Protein AF-C0CYQ4-F1 (afdb_monomer_lite)

pLDDT: mean 72.79, std 16.23, range [28.98, 90.06]

Foldseek 3Di:
DVVVVCCCVPPVVVVVVVVCPDLLNVQLVVLVVVLVVLVVVLVVLVVQQVCCVPVVPPPRDHSVVVNLVSQLQSQLSSLLRSQLSSCVVVVVNVCSNVSSVVSNVVLCVVLVVVCVVVVDPDCDSLSNHVVVPPPPPPDPPDDDDD

Sequence (146 aa):
MKKLISWLENDFAPKMNVVNRNVWVVTLKDSIMQVLPFILLGSIFCCLTIPGDVFGWAWWPNFWTPFGWTMGMLSLFVAFLIPFNLMEKKRLRKQRIIAGLTGIVTFLMIITPQVVADGAIGFSHDSLGAGGCSSPLSPVFFPGIS

Structure (mmCIF, N/CA/C/O backbone):
data_AF-C0CYQ4-F1
#
_entry.id   AF-C0CYQ4-F1
#
loop_
_atom_site.group_PDB
_atom_site.id
_atom_site.type_symbol
_atom_site.label_atom_id
_atom_site.label_alt_id
_atom_site.label_comp_id
_atom_site.label_asym_id
_atom_site.label_entity_id
_atom_site.label_seq_id
_atom_site.pdbx_PDB_ins_code
_atom_site.Cartn_x
_atom_site.Cartn_y
_atom_site.Cartn_z
_atom_site.occupancy
_atom_site.B_iso_or_equiv
_atom_site.auth_seq_id
_atom_site.auth_comp_id
_atom_site.auth_asym_id
_atom_site.auth_atom_id
_atom_site.pdbx_PDB_model_num
ATOM 1 N N . MET A 1 1 ? -0.593 38.465 11.753 1.00 63.38 1 MET A N 1
ATOM 2 C CA . MET A 1 1 ? -0.137 37.182 12.340 1.00 63.38 1 MET A CA 1
ATOM 3 C C . MET A 1 1 ? -1.041 36.668 13.462 1.00 63.38 1 MET A C 1
ATOM 5 O O . MET A 1 1 ? -1.559 35.574 13.305 1.00 63.38 1 MET A O 1
ATOM 9 N N . LYS A 1 2 ? -1.336 37.437 14.526 1.00 72.75 2 LYS A N 1
ATOM 10 C CA . LYS A 1 2 ? -2.213 36.973 15.631 1.00 72.75 2 LYS A CA 1
ATOM 11 C C . LYS A 1 2 ? -3.613 36.504 15.195 1.00 72.75 2 LYS A C 1
ATOM 13 O O . LYS A 1 2 ? -4.083 35.500 15.697 1.00 72.75 2 LYS A O 1
ATOM 18 N N . LYS A 1 3 ? -4.225 37.168 14.205 1.00 76.81 3 LYS A N 1
ATOM 19 C CA . LYS A 1 3 ? -5.538 36.799 13.632 1.00 76.81 3 LYS A CA 1
ATOM 20 C C . LYS A 1 3 ? -5.538 35.462 12.871 1.00 76.81 3 LYS A C 1
ATOM 22 O O . LYS A 1 3 ? -6.526 34.745 12.897 1.00 76.81 3 LYS A O 1
ATOM 27 N N . LEU A 1 4 ? -4.429 35.136 12.196 1.00 80.56 4 LEU A N 1
ATOM 28 C CA . LEU A 1 4 ? -4.255 33.853 11.502 1.00 80.56 4 LEU A CA 1
ATOM 29 C C . LEU A 1 4 ? -4.029 32.722 12.504 1.00 80.56 4 LEU A C 1
ATOM 31 O O . LEU A 1 4 ? -4.623 31.666 12.358 1.00 80.56 4 LEU A O 1
ATOM 35 N N . ILE A 1 5 ? -3.224 32.967 13.542 1.00 81.25 5 ILE A N 1
ATOM 36 C CA . ILE A 1 5 ? -2.977 32.001 14.620 1.00 81.25 5 ILE A CA 1
ATOM 37 C C . ILE A 1 5 ? -4.266 31.740 15.408 1.00 81.25 5 ILE A C 1
ATOM 39 O O . ILE A 1 5 ? -4.624 30.588 15.610 1.00 81.25 5 ILE A O 1
ATOM 43 N N . SER A 1 6 ? -5.027 32.785 15.757 1.00 78.38 6 SER A N 1
ATOM 44 C CA . SER A 1 6 ? -6.306 32.619 16.454 1.00 78.38 6 SER A CA 1
ATOM 45 C C . SER A 1 6 ? -7.351 31.895 15.603 1.00 78.38 6 SER A C 1
ATOM 47 O O . SER A 1 6 ? -8.167 31.164 16.146 1.00 78.38 6 SER A O 1
ATOM 49 N N . TRP A 1 7 ? -7.343 32.078 14.281 1.00 85.25 7 TRP A N 1
ATOM 50 C CA . TRP A 1 7 ? -8.216 31.332 13.370 1.00 85.25 7 TRP A CA 1
ATOM 51 C C . TRP A 1 7 ? -7.763 29.871 13.213 1.00 85.25 7 TRP A C 1
ATOM 53 O O . TRP A 1 7 ? -8.581 28.952 13.232 1.00 85.25 7 TRP A O 1
ATOM 63 N N . LEU A 1 8 ? -6.449 29.638 13.134 1.00 81.56 8 LEU A N 1
ATOM 64 C CA . LEU A 1 8 ? -5.873 28.297 13.077 1.00 81.56 8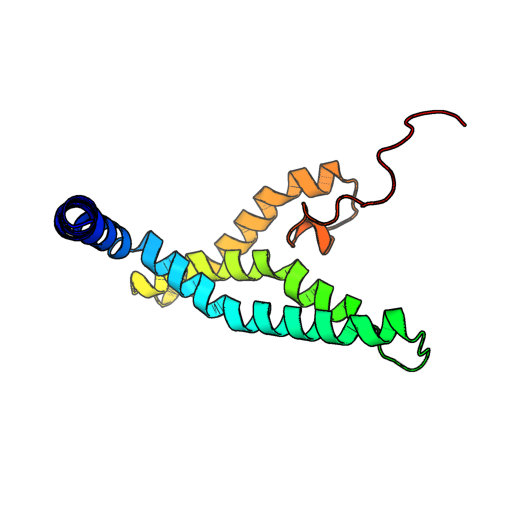 LEU A CA 1
ATOM 65 C C . LEU A 1 8 ? -6.222 27.489 14.336 1.00 81.56 8 LEU A C 1
ATOM 67 O O . LEU A 1 8 ? -6.567 26.318 14.245 1.00 81.56 8 LEU A O 1
ATOM 71 N N . GLU A 1 9 ? -6.153 28.119 15.503 1.00 78.31 9 GLU A N 1
ATOM 72 C CA . GLU A 1 9 ? -6.369 27.465 16.791 1.00 78.31 9 GLU A CA 1
ATOM 73 C C . GLU A 1 9 ? -7.858 27.286 17.125 1.00 78.31 9 GLU A C 1
ATOM 75 O O . GLU A 1 9 ? -8.250 26.218 17.588 1.00 78.31 9 GLU A O 1
ATOM 80 N N . ASN A 1 10 ? -8.706 28.282 16.835 1.00 78.06 10 ASN A N 1
ATOM 81 C CA . ASN A 1 10 ? -10.122 28.239 17.227 1.00 78.06 10 ASN A CA 1
ATOM 82 C C . ASN A 1 10 ? -11.053 27.630 16.171 1.00 78.06 10 ASN A C 1
ATOM 84 O O . ASN A 1 10 ? -12.081 27.066 16.535 1.00 78.06 10 ASN A O 1
ATOM 88 N N . ASP A 1 11 ? -10.720 27.718 14.881 1.00 74.88 11 ASP A N 1
ATOM 89 C CA . ASP A 1 11 ? -11.587 27.228 13.801 1.00 74.88 11 ASP A CA 1
ATOM 90 C C . ASP A 1 11 ? -10.986 26.031 13.064 1.00 74.88 11 ASP A C 1
ATOM 92 O O . ASP A 1 11 ? -11.685 25.055 12.785 1.00 74.88 11 ASP A O 1
ATOM 96 N N . PHE A 1 12 ? -9.695 26.082 12.733 1.00 75.44 12 PHE A N 1
ATOM 97 C CA . PHE A 1 12 ? -9.072 25.075 11.873 1.00 75.44 12 PHE A CA 1
ATOM 98 C C . PHE A 1 12 ? -8.660 23.810 12.638 1.00 75.44 12 PHE A C 1
ATOM 100 O O . PHE A 1 12 ? -9.026 22.705 12.239 1.00 75.44 12 PHE A O 1
ATOM 107 N N . ALA A 1 13 ? -7.964 23.954 13.766 1.00 74.44 13 ALA A N 1
ATOM 108 C CA . ALA A 1 13 ? -7.519 22.848 14.610 1.00 74.44 13 ALA A CA 1
ATOM 109 C C . ALA A 1 13 ? -8.670 21.953 15.117 1.00 74.44 13 ALA A C 1
ATOM 111 O O . ALA A 1 13 ? -8.571 20.732 14.954 1.00 74.44 13 ALA A O 1
ATOM 112 N N . PRO A 1 14 ? -9.788 22.480 15.661 1.00 76.94 14 PRO A N 1
ATOM 113 C CA . PRO A 1 14 ? -10.884 21.627 16.117 1.00 76.94 14 PRO A CA 1
ATOM 114 C C . PRO A 1 14 ? -11.604 20.936 14.955 1.00 76.94 14 PRO A C 1
ATOM 116 O O . PRO A 1 14 ? -11.910 19.746 15.057 1.00 76.94 14 PRO A O 1
ATOM 119 N N . LYS A 1 15 ? -11.812 21.622 13.821 1.00 75.19 15 LYS A N 1
ATOM 120 C CA . LYS A 1 15 ? -12.411 21.011 12.620 1.00 75.19 15 LYS A CA 1
ATOM 121 C C . LYS A 1 15 ? -11.524 19.902 12.055 1.00 75.19 15 LYS A C 1
ATOM 123 O O . LYS A 1 15 ? -12.025 18.830 11.718 1.00 75.19 15 LYS A O 1
ATOM 128 N N . MET A 1 16 ? -10.209 20.107 12.033 1.00 68.94 16 MET A N 1
ATOM 129 C CA . MET A 1 16 ? -9.254 19.088 11.603 1.00 68.94 16 MET A CA 1
ATOM 130 C C . MET A 1 16 ? -9.220 17.893 12.558 1.00 68.94 16 MET A C 1
ATOM 132 O O . MET A 1 16 ? -9.109 16.754 12.112 1.00 68.94 16 MET A O 1
ATOM 136 N N . ASN A 1 17 ? -9.376 18.122 13.863 1.00 74.56 17 ASN A N 1
ATOM 137 C CA . ASN A 1 17 ? -9.421 17.043 14.845 1.00 74.56 17 ASN A CA 1
ATOM 138 C C . ASN A 1 17 ? -10.673 16.159 14.673 1.00 74.56 17 ASN A C 1
ATOM 140 O O . ASN A 1 17 ? -10.595 14.937 14.798 1.00 74.56 17 ASN A O 1
ATOM 144 N N . VAL A 1 18 ? -11.818 16.747 14.306 1.00 74.44 18 VAL A N 1
ATOM 145 C CA . VAL A 1 18 ? -13.038 15.989 13.969 1.00 74.44 18 VAL A CA 1
ATOM 146 C C . VAL A 1 18 ? -12.835 15.134 12.714 1.00 74.44 18 VAL A C 1
ATOM 148 O O . VAL A 1 18 ? -13.195 13.955 12.717 1.00 74.44 18 VAL A O 1
ATOM 151 N N . VAL A 1 19 ? -12.207 15.684 11.671 1.00 73.75 19 VAL A N 1
ATOM 152 C CA . VAL A 1 19 ? -11.878 14.941 10.439 1.00 73.75 19 VAL A CA 1
ATOM 153 C C . VAL A 1 19 ? -10.892 13.809 10.729 1.00 73.75 19 VAL A C 1
ATOM 155 O O . VAL A 1 19 ? -11.101 12.678 10.296 1.00 73.75 19 VAL A O 1
ATOM 158 N N . ASN A 1 20 ? -9.862 14.083 11.529 1.00 72.38 20 ASN A N 1
ATOM 159 C CA . ASN A 1 20 ? -8.846 13.108 11.913 1.00 72.38 20 ASN A CA 1
ATOM 160 C C . ASN A 1 20 ? -9.397 11.994 12.821 1.00 72.38 20 ASN A C 1
ATOM 162 O O . ASN A 1 20 ? -8.819 10.916 12.888 1.00 72.38 20 ASN A O 1
ATOM 166 N N . ARG A 1 21 ? -10.527 12.214 13.503 1.00 76.06 21 ARG A N 1
ATOM 167 C CA . ARG A 1 21 ? -11.212 11.179 14.292 1.00 76.06 21 ARG A CA 1
ATOM 168 C C . ARG A 1 21 ? -12.078 10.249 13.428 1.00 76.06 21 ARG A C 1
ATOM 170 O O . ARG A 1 21 ? -12.476 9.181 13.900 1.00 76.06 21 ARG A O 1
ATOM 177 N N . ASN A 1 22 ? -12.380 10.615 12.180 1.00 85.12 22 ASN A N 1
ATOM 178 C CA . ASN A 1 22 ? -13.172 9.769 11.293 1.00 85.12 22 ASN A CA 1
ATOM 179 C C . ASN A 1 22 ? -12.411 8.476 10.962 1.00 85.12 22 ASN A C 1
ATOM 181 O O . ASN A 1 22 ? -11.279 8.517 10.482 1.00 85.12 22 ASN A O 1
ATOM 185 N N . VAL A 1 23 ? -13.062 7.326 11.164 1.00 82.12 23 VAL A N 1
ATOM 186 C CA . VAL A 1 23 ? -12.462 6.001 10.942 1.00 82.12 23 VAL A CA 1
ATOM 187 C C . VAL A 1 23 ? -11.883 5.884 9.533 1.00 82.12 23 VAL A C 1
ATOM 189 O O . VAL A 1 23 ? -10.782 5.374 9.401 1.00 82.12 23 VAL A O 1
ATOM 192 N N . TRP A 1 24 ? -12.556 6.426 8.514 1.00 82.19 24 TRP A N 1
ATOM 193 C CA . TRP A 1 24 ? -12.090 6.391 7.121 1.00 82.19 24 TRP A CA 1
ATOM 194 C C . TRP A 1 24 ? -10.771 7.144 6.890 1.00 82.19 24 TRP A C 1
ATOM 196 O O . TRP A 1 24 ? -9.896 6.672 6.165 1.00 82.19 24 TRP A O 1
ATOM 206 N N . VAL A 1 25 ? -10.605 8.302 7.534 1.00 84.12 25 VAL A N 1
ATOM 207 C CA . VAL A 1 25 ? -9.389 9.124 7.417 1.00 84.12 25 VAL A CA 1
ATOM 208 C C . VAL A 1 25 ? -8.237 8.459 8.165 1.00 84.12 25 VAL A C 1
ATOM 210 O O . VAL A 1 25 ? -7.132 8.352 7.635 1.00 84.12 25 VAL A O 1
ATOM 213 N N . VAL A 1 26 ? -8.509 7.924 9.359 1.00 86.31 26 VAL A N 1
ATOM 214 C CA . VAL A 1 26 ? -7.521 7.163 10.138 1.00 86.31 26 VAL A CA 1
ATOM 215 C C . VAL A 1 26 ? -7.061 5.924 9.371 1.00 86.31 26 VAL A C 1
ATOM 217 O O . VAL A 1 26 ? -5.865 5.654 9.310 1.00 86.31 26 VAL A O 1
ATOM 220 N N . THR A 1 27 ? -7.983 5.183 8.750 1.00 86.62 27 THR A N 1
ATOM 221 C CA . THR A 1 27 ? -7.645 3.971 7.988 1.00 86.62 27 THR A CA 1
ATOM 222 C C . THR A 1 27 ? -6.819 4.281 6.752 1.00 86.62 27 THR A C 1
ATOM 224 O O . THR A 1 27 ? -5.905 3.526 6.431 1.00 86.62 27 THR A O 1
ATOM 227 N N . LEU A 1 28 ? -7.100 5.399 6.080 1.00 87.62 28 LEU A N 1
ATOM 228 C CA . LEU A 1 28 ? -6.330 5.840 4.923 1.00 87.62 28 LEU A CA 1
ATOM 229 C C . LEU A 1 28 ? -4.907 6.239 5.332 1.00 87.62 28 LEU A C 1
ATOM 231 O O . LEU A 1 28 ? -3.946 5.766 4.732 1.00 87.62 28 LEU A O 1
ATOM 235 N N . LYS A 1 29 ? -4.761 7.019 6.411 1.00 86.00 29 LYS A N 1
ATOM 236 C CA . LYS A 1 29 ? -3.451 7.386 6.967 1.00 86.00 29 LYS A CA 1
ATOM 237 C C . LYS A 1 29 ? -2.627 6.155 7.354 1.00 86.00 29 LYS A C 1
ATOM 239 O O . LYS A 1 29 ? -1.459 6.067 6.984 1.00 86.00 29 LYS A O 1
ATOM 244 N N . ASP A 1 30 ? -3.224 5.211 8.076 1.00 86.94 30 ASP A N 1
ATOM 245 C CA . ASP A 1 30 ? -2.527 3.996 8.514 1.00 86.94 30 ASP A CA 1
ATOM 246 C C . ASP A 1 30 ? -2.113 3.124 7.317 1.00 86.94 30 ASP A C 1
ATOM 248 O O . ASP A 1 30 ? -1.007 2.586 7.303 1.00 86.94 30 ASP A O 1
ATOM 252 N N . SER A 1 31 ? -2.951 3.056 6.278 1.00 87.44 31 SER A N 1
ATOM 253 C CA . SER A 1 31 ? -2.626 2.347 5.033 1.00 87.44 31 SER A CA 1
ATOM 254 C C . SER A 1 31 ? -1.455 2.994 4.294 1.00 87.44 31 SER A C 1
ATOM 256 O O . SER A 1 31 ? -0.553 2.289 3.852 1.00 87.44 31 SER A O 1
ATOM 258 N N . ILE A 1 32 ? -1.414 4.329 4.215 1.00 88.00 32 ILE A N 1
ATOM 259 C CA . ILE A 1 32 ? -0.283 5.057 3.619 1.00 88.00 32 ILE A CA 1
ATOM 260 C C . ILE A 1 32 ? 0.998 4.804 4.418 1.00 88.00 32 ILE A C 1
ATOM 262 O O . ILE A 1 32 ? 2.037 4.516 3.828 1.00 88.00 32 ILE A O 1
ATOM 266 N N . MET A 1 33 ? 0.934 4.856 5.753 1.00 88.94 33 MET A N 1
ATOM 267 C CA . MET A 1 33 ? 2.117 4.625 6.587 1.00 88.94 33 MET A CA 1
ATOM 268 C C . MET A 1 33 ? 2.688 3.210 6.441 1.00 88.94 33 MET A C 1
ATOM 270 O O . MET A 1 33 ? 3.901 3.039 6.519 1.00 88.94 33 MET A O 1
ATOM 274 N N . GLN A 1 34 ? 1.847 2.207 6.182 1.00 89.12 34 GLN A N 1
ATOM 275 C CA . GLN A 1 34 ? 2.299 0.842 5.895 1.00 89.12 34 GLN A CA 1
ATOM 276 C C . GLN A 1 34 ? 2.943 0.698 4.503 1.00 89.12 34 GLN A C 1
ATOM 278 O O . GLN A 1 34 ? 3.760 -0.198 4.306 1.00 89.12 34 GLN A O 1
ATOM 283 N N . VAL A 1 35 ? 2.617 1.578 3.549 1.00 88.81 35 VAL A N 1
ATOM 284 C CA . VAL A 1 35 ? 3.177 1.573 2.183 1.00 88.81 35 VAL A CA 1
ATOM 285 C C . VAL A 1 35 ? 4.487 2.371 2.075 1.00 88.81 35 VAL A C 1
ATOM 287 O O . VAL A 1 35 ? 5.302 2.097 1.196 1.00 88.81 35 VAL A O 1
ATOM 290 N N . LEU A 1 36 ? 4.758 3.292 3.007 1.00 90.06 36 LEU A N 1
ATOM 291 C CA . LEU A 1 36 ? 6.017 4.053 3.085 1.00 90.06 36 LEU A CA 1
ATOM 292 C C . LEU A 1 36 ? 7.310 3.232 2.894 1.00 90.06 36 LEU A C 1
ATOM 294 O O . LEU A 1 36 ? 8.146 3.672 2.104 1.00 90.06 36 LEU A O 1
ATOM 298 N N . PRO A 1 37 ? 7.521 2.068 3.544 1.00 87.69 37 PRO A N 1
ATOM 299 C CA . PRO A 1 37 ? 8.738 1.283 3.327 1.00 87.69 37 PRO A CA 1
ATOM 300 C C . PRO A 1 37 ? 8.909 0.827 1.871 1.00 87.69 37 PRO A C 1
ATOM 302 O O . PRO A 1 37 ? 10.034 0.792 1.382 1.00 87.69 37 PRO A O 1
ATOM 305 N N . PHE A 1 38 ? 7.817 0.546 1.153 1.00 85.62 38 PHE A N 1
ATOM 306 C CA . PHE A 1 38 ? 7.865 0.196 -0.271 1.00 85.62 38 PHE A CA 1
ATOM 307 C C . PHE A 1 38 ? 8.195 1.402 -1.152 1.00 85.62 38 PHE A C 1
ATOM 309 O O . PHE A 1 38 ? 8.954 1.265 -2.107 1.00 85.62 38 PHE A O 1
ATOM 316 N N . ILE A 1 39 ? 7.689 2.589 -0.807 1.00 87.31 39 ILE A N 1
ATOM 317 C CA . ILE A 1 39 ? 8.029 3.839 -1.506 1.00 87.31 39 ILE A CA 1
ATOM 318 C C . ILE A 1 39 ? 9.524 4.146 -1.347 1.00 87.31 39 ILE A C 1
ATOM 320 O O . ILE A 1 39 ? 10.199 4.464 -2.327 1.00 87.31 39 ILE A O 1
ATOM 324 N N . LEU A 1 40 ? 10.063 4.005 -0.131 1.00 89.38 40 LEU A N 1
ATOM 325 C CA . LEU A 1 40 ? 11.494 4.180 0.137 1.00 89.38 40 LEU A CA 1
ATOM 326 C C . LEU A 1 40 ? 12.340 3.156 -0.628 1.00 89.38 40 LEU A C 1
ATOM 328 O O . LEU A 1 40 ? 13.337 3.521 -1.244 1.00 89.38 40 LEU A O 1
ATOM 332 N N . LEU A 1 41 ? 11.917 1.892 -0.641 1.00 88.12 41 LEU A N 1
ATOM 333 C CA . LEU A 1 41 ? 12.570 0.824 -1.394 1.00 88.12 41 LEU A CA 1
ATOM 334 C C . LEU A 1 41 ? 12.577 1.110 -2.909 1.00 88.12 41 LEU A C 1
ATOM 336 O O . LEU A 1 41 ? 13.621 0.989 -3.547 1.00 88.12 41 LEU A O 1
ATOM 340 N N . GLY A 1 42 ? 11.458 1.572 -3.476 1.00 84.81 42 GLY A N 1
ATOM 341 C CA . GLY A 1 42 ? 11.391 2.008 -4.874 1.00 84.81 42 GLY A CA 1
ATOM 342 C C . GLY A 1 42 ? 12.321 3.193 -5.163 1.00 84.81 42 GLY A C 1
ATOM 343 O O . GLY A 1 42 ? 13.029 3.197 -6.167 1.00 84.81 42 GLY A O 1
ATOM 344 N N . SER A 1 43 ? 12.404 4.167 -4.251 1.00 85.50 43 SER A N 1
ATOM 345 C CA . SER A 1 43 ? 13.356 5.280 -4.375 1.00 85.50 43 SER A CA 1
ATOM 346 C C . SER A 1 43 ? 14.813 4.808 -4.362 1.00 85.50 43 SER A C 1
ATOM 348 O O . SER A 1 43 ? 15.622 5.343 -5.114 1.00 85.50 43 SER A O 1
ATOM 350 N N . ILE A 1 44 ? 15.156 3.808 -3.545 1.00 87.19 44 ILE A N 1
ATOM 351 C CA . ILE A 1 44 ? 16.506 3.230 -3.508 1.00 87.19 44 ILE A CA 1
ATOM 352 C C . ILE A 1 44 ? 16.837 2.562 -4.847 1.00 87.19 44 ILE A C 1
ATOM 354 O O . ILE A 1 44 ? 17.918 2.796 -5.387 1.00 87.19 44 ILE A O 1
ATOM 358 N N . PHE A 1 45 ? 15.906 1.791 -5.418 1.00 83.31 45 PHE A N 1
ATOM 359 C CA . PHE A 1 45 ? 16.106 1.187 -6.738 1.00 83.31 45 PHE A CA 1
ATOM 360 C C . PHE A 1 45 ? 16.280 2.231 -7.841 1.00 83.31 45 PHE A C 1
ATOM 362 O O . PHE A 1 45 ? 17.170 2.072 -8.668 1.00 83.31 45 PHE A O 1
ATOM 369 N N . CYS A 1 46 ? 15.520 3.327 -7.801 1.00 81.19 46 CYS A N 1
ATOM 370 C CA . CYS A 1 46 ? 15.701 4.452 -8.720 1.00 81.19 46 CYS A CA 1
AT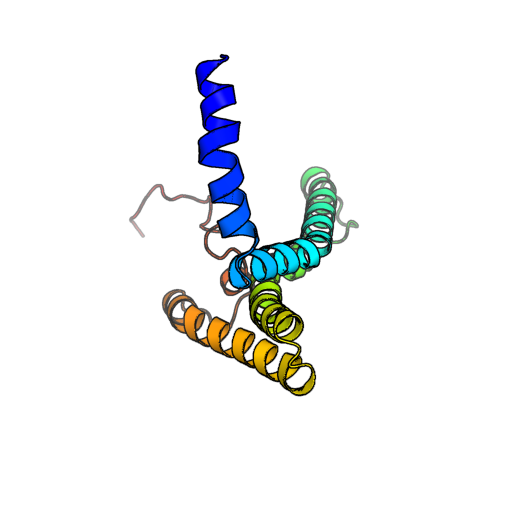OM 371 C C . CYS A 1 46 ? 17.083 5.116 -8.563 1.00 81.19 46 CYS A C 1
ATOM 373 O O . CYS A 1 46 ? 17.741 5.440 -9.543 1.00 81.19 46 CYS A O 1
ATOM 375 N N . CYS A 1 47 ? 17.596 5.274 -7.342 1.00 80.44 47 CYS A N 1
ATOM 376 C CA . CYS A 1 47 ? 18.954 5.795 -7.157 1.00 80.44 47 CYS A CA 1
ATOM 377 C C . CYS A 1 47 ? 20.045 4.827 -7.656 1.00 80.44 47 CYS A C 1
ATOM 379 O O . CYS A 1 47 ? 21.107 5.276 -8.081 1.00 80.44 47 CYS A O 1
ATOM 381 N N . LEU A 1 48 ? 19.795 3.514 -7.613 1.00 77.81 48 LEU A N 1
ATOM 382 C CA . LEU A 1 48 ? 20.721 2.464 -8.060 1.00 77.81 48 LEU A CA 1
ATO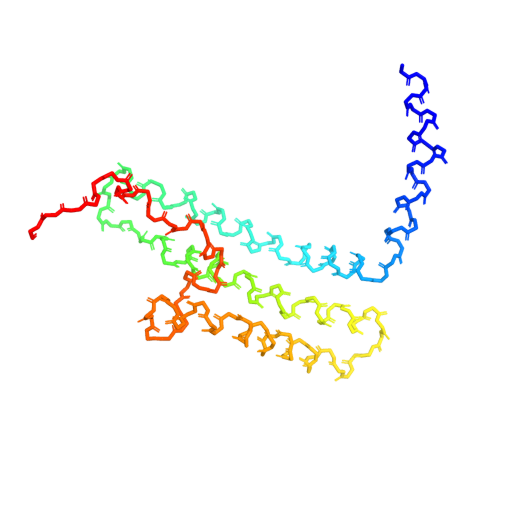M 383 C C . LEU A 1 48 ? 20.712 2.238 -9.583 1.00 77.81 48 LEU A C 1
ATOM 385 O O . LEU A 1 48 ? 21.704 1.726 -10.109 1.00 77.81 48 LEU A O 1
ATOM 389 N N . THR A 1 49 ? 19.638 2.613 -10.292 1.00 72.62 49 THR A N 1
ATOM 390 C CA . THR A 1 49 ? 19.579 2.561 -11.767 1.00 72.62 49 THR A CA 1
ATOM 391 C C . THR A 1 49 ? 20.427 3.649 -12.418 1.00 72.62 49 THR A C 1
ATOM 393 O O . THR A 1 49 ? 21.134 3.365 -13.382 1.00 72.62 49 THR A O 1
ATOM 396 N N . ILE A 1 50 ? 20.418 4.869 -11.865 1.00 71.56 50 ILE A N 1
ATOM 397 C CA . ILE A 1 50 ? 21.120 6.047 -12.410 1.00 71.56 50 ILE A CA 1
ATOM 398 C C . ILE A 1 50 ? 22.602 5.778 -12.741 1.00 71.56 50 ILE A C 1
ATOM 400 O O . ILE A 1 50 ? 23.014 6.094 -13.857 1.00 71.56 50 ILE A O 1
ATOM 404 N N . PRO A 1 51 ? 23.436 5.202 -11.850 1.00 67.25 51 PRO A N 1
ATOM 405 C CA . PRO A 1 51 ? 24.832 4.937 -12.188 1.00 67.25 51 PRO A CA 1
ATOM 406 C C . PRO A 1 51 ? 24.999 3.875 -13.288 1.00 67.25 51 PRO A C 1
ATOM 408 O O . PRO A 1 51 ? 25.963 3.956 -14.044 1.00 67.25 51 PRO A O 1
ATOM 411 N N . GLY A 1 52 ? 24.071 2.923 -13.427 1.00 65.06 52 GLY A N 1
ATOM 412 C CA . GLY A 1 52 ? 24.084 1.945 -14.521 1.00 65.06 52 GLY A CA 1
ATOM 413 C C . GLY A 1 52 ? 23.819 2.588 -15.886 1.00 65.06 52 GLY A C 1
ATOM 414 O O . GLY A 1 52 ? 24.549 2.316 -16.839 1.00 65.06 52 GLY A O 1
ATOM 415 N N . ASP A 1 53 ? 22.842 3.497 -15.951 1.00 64.69 53 ASP A N 1
ATOM 416 C CA . ASP A 1 53 ? 22.459 4.201 -17.184 1.00 64.69 53 ASP A CA 1
ATOM 417 C C . ASP A 1 53 ? 23.456 5.311 -17.571 1.00 64.69 53 ASP A C 1
ATOM 419 O O . ASP A 1 53 ? 23.703 5.538 -18.754 1.00 64.69 53 ASP A O 1
ATOM 423 N N . VAL A 1 54 ? 24.067 5.992 -16.591 1.00 63.06 54 VAL A N 1
ATOM 424 C CA . VAL A 1 54 ? 25.001 7.112 -16.831 1.00 63.06 54 VAL A CA 1
ATOM 425 C C . VAL A 1 54 ? 26.433 6.642 -17.115 1.00 63.06 54 VAL A C 1
ATOM 427 O O . VAL A 1 54 ? 27.106 7.236 -17.955 1.00 63.06 54 VAL A O 1
ATOM 430 N N . PHE A 1 55 ? 26.920 5.588 -16.446 1.00 63.91 55 PHE A N 1
ATOM 431 C CA . PHE A 1 55 ? 28.298 5.099 -16.630 1.00 63.91 55 PHE A CA 1
ATOM 432 C C . PHE A 1 55 ? 28.426 3.960 -17.657 1.00 63.91 55 PHE A C 1
ATOM 434 O O . PHE A 1 55 ? 29.544 3.523 -17.934 1.00 63.91 55 PHE A O 1
ATOM 441 N N . GLY A 1 56 ? 27.319 3.485 -18.248 1.00 60.94 56 GLY A N 1
ATOM 442 C CA . GLY A 1 56 ? 27.337 2.503 -19.345 1.00 60.94 56 GLY A CA 1
ATOM 443 C C . GLY A 1 56 ? 27.984 1.163 -18.974 1.00 60.94 56 GLY A C 1
ATOM 444 O O . GLY A 1 56 ? 28.539 0.461 -19.821 1.00 60.94 56 GLY A O 1
ATOM 445 N N . TRP A 1 57 ? 27.972 0.819 -17.689 1.00 63.25 57 TRP A N 1
ATOM 446 C CA . TRP A 1 57 ? 28.637 -0.358 -17.153 1.00 63.25 57 TRP A CA 1
ATOM 447 C C . TRP A 1 57 ? 27.851 -1.627 -17.498 1.00 63.25 57 TRP A C 1
ATOM 449 O O . TRP A 1 57 ? 26.909 -1.992 -16.805 1.00 63.25 57 TRP A O 1
ATOM 459 N N . ALA A 1 58 ? 28.284 -2.342 -18.540 1.00 60.16 58 ALA A N 1
ATOM 460 C CA . ALA A 1 58 ? 27.648 -3.577 -19.019 1.00 60.16 58 ALA A CA 1
ATOM 461 C C . ALA A 1 58 ? 27.543 -4.705 -17.964 1.00 60.16 58 ALA A C 1
ATOM 463 O O . ALA A 1 58 ? 26.745 -5.622 -18.126 1.00 60.16 58 ALA A O 1
ATOM 464 N N . TRP A 1 59 ? 28.338 -4.649 -16.887 1.00 65.88 59 TRP A N 1
ATOM 465 C CA . TRP A 1 59 ? 28.269 -5.595 -15.762 1.00 65.88 59 TRP A CA 1
ATOM 466 C C . TRP A 1 59 ? 27.261 -5.201 -14.666 1.00 65.88 59 TRP A C 1
ATOM 468 O O . TRP A 1 59 ? 27.030 -5.985 -13.745 1.00 65.88 59 TRP A O 1
ATOM 478 N N . TRP A 1 60 ? 26.693 -3.990 -14.718 1.00 66.62 60 TRP A N 1
ATOM 479 C CA . TRP A 1 60 ? 25.808 -3.488 -13.671 1.00 66.62 60 TRP A CA 1
ATOM 480 C C . TRP A 1 60 ? 24.391 -4.041 -13.874 1.00 66.62 60 TRP A C 1
ATOM 482 O O . TRP A 1 60 ? 23.844 -3.931 -14.974 1.00 66.62 60 TRP A O 1
ATOM 492 N N . PRO A 1 61 ? 23.772 -4.643 -12.845 1.00 68.69 61 PRO A N 1
ATOM 493 C CA . PRO A 1 61 ? 22.434 -5.197 -12.977 1.00 68.69 61 PRO A CA 1
ATOM 494 C C . PRO A 1 61 ? 21.411 -4.103 -13.296 1.00 68.69 61 PRO A C 1
ATOM 496 O O . PRO A 1 61 ? 21.443 -3.008 -12.735 1.00 68.69 61 PRO A O 1
ATOM 499 N N . ASN A 1 62 ? 20.475 -4.409 -14.194 1.00 69.81 62 ASN A N 1
ATOM 500 C CA . ASN A 1 62 ? 19.417 -3.476 -14.553 1.00 69.81 62 ASN A CA 1
ATOM 501 C C . ASN A 1 62 ? 18.374 -3.399 -13.420 1.00 69.81 62 ASN A C 1
ATOM 503 O O . ASN A 1 62 ? 17.572 -4.315 -13.223 1.00 69.81 62 ASN A O 1
ATOM 507 N N . PHE A 1 63 ? 18.394 -2.296 -12.669 1.00 74.25 63 PHE A N 1
ATOM 508 C CA . PHE A 1 63 ? 17.483 -2.054 -11.547 1.00 74.25 63 PHE A CA 1
ATOM 509 C C . PHE A 1 63 ? 16.118 -1.463 -11.970 1.00 74.25 63 PHE A C 1
ATOM 511 O O . PHE A 1 63 ? 15.251 -1.284 -11.111 1.00 74.25 63 PHE A O 1
ATOM 518 N N . TRP A 1 64 ? 15.872 -1.222 -13.269 1.00 73.19 64 TRP A N 1
ATOM 519 C CA . TRP A 1 64 ? 14.559 -0.771 -13.757 1.00 73.19 64 TRP A CA 1
ATOM 520 C C . TRP A 1 64 ? 13.482 -1.833 -13.554 1.00 73.19 64 TRP A C 1
ATOM 522 O O . TRP A 1 64 ? 12.344 -1.504 -13.226 1.00 73.19 64 TRP A O 1
ATOM 532 N N . THR A 1 65 ? 13.846 -3.111 -13.669 1.00 79.25 65 THR A N 1
ATOM 533 C CA . THR A 1 65 ? 12.925 -4.226 -13.433 1.00 79.25 65 THR A CA 1
ATOM 534 C C . THR A 1 65 ? 12.399 -4.227 -11.989 1.00 79.25 65 THR A C 1
ATOM 536 O O . THR A 1 65 ? 11.192 -4.072 -11.808 1.00 79.25 65 THR A O 1
ATOM 539 N N . PRO A 1 66 ? 13.228 -4.326 -10.928 1.00 78.88 66 PRO A N 1
ATOM 540 C CA . PRO A 1 66 ? 12.728 -4.286 -9.548 1.00 78.88 66 PRO A CA 1
ATOM 541 C C . PRO A 1 66 ? 12.058 -2.952 -9.171 1.00 78.88 66 PRO A C 1
ATOM 543 O O . PRO A 1 66 ? 11.125 -2.946 -8.364 1.00 78.88 66 PRO A O 1
ATOM 546 N N . PHE A 1 67 ? 12.460 -1.831 -9.779 1.00 81.06 67 PHE A N 1
ATOM 547 C CA . PHE A 1 67 ? 11.741 -0.562 -9.638 1.00 81.06 67 PHE A CA 1
ATOM 548 C C . PHE A 1 67 ? 10.301 -0.652 -10.175 1.00 81.06 67 PHE A C 1
ATOM 550 O O . PHE A 1 67 ? 9.353 -0.310 -9.464 1.00 81.06 67 PHE A O 1
ATOM 557 N N . GLY A 1 68 ? 10.115 -1.196 -11.381 1.00 78.69 68 GLY A N 1
ATOM 558 C CA . GLY A 1 68 ? 8.797 -1.427 -11.977 1.00 78.69 68 GLY A CA 1
ATOM 559 C C . GLY A 1 68 ? 7.910 -2.346 -11.134 1.00 78.69 68 GLY A C 1
ATOM 560 O O . GLY A 1 68 ? 6.730 -2.067 -10.955 1.00 78.69 68 GLY A O 1
ATOM 561 N N . TRP A 1 69 ? 8.472 -3.387 -10.516 1.00 79.88 69 TRP A N 1
ATOM 562 C CA . TRP A 1 69 ? 7.714 -4.284 -9.629 1.00 79.88 69 TRP A CA 1
ATOM 563 C C . TRP A 1 69 ? 7.304 -3.643 -8.298 1.00 79.88 69 TRP A C 1
ATOM 565 O O . TRP A 1 69 ? 6.316 -4.051 -7.694 1.00 79.88 69 TRP A O 1
ATOM 575 N N . THR A 1 70 ? 8.039 -2.638 -7.827 1.00 79.94 70 THR A N 1
ATOM 576 C CA . THR A 1 70 ? 7.788 -2.005 -6.523 1.00 79.94 70 THR A CA 1
ATOM 577 C C . THR A 1 70 ? 6.889 -0.780 -6.647 1.00 79.94 70 THR A C 1
ATOM 579 O O . THR A 1 70 ? 5.903 -0.675 -5.917 1.00 79.94 70 THR A O 1
ATOM 582 N N . MET A 1 71 ? 7.150 0.101 -7.615 1.00 78.81 71 MET A N 1
ATOM 583 C CA . MET A 1 71 ? 6.293 1.259 -7.897 1.00 78.81 71 MET A CA 1
ATOM 584 C C . MET A 1 71 ? 5.069 0.899 -8.750 1.00 78.81 71 MET A C 1
ATOM 586 O O . MET A 1 71 ? 3.986 1.442 -8.532 1.00 78.81 71 MET A O 1
ATOM 590 N N . GLY A 1 72 ? 5.207 -0.054 -9.675 1.00 76.12 72 GLY A N 1
ATOM 591 C CA . GLY A 1 72 ? 4.128 -0.513 -10.555 1.00 76.12 72 GLY A CA 1
ATOM 592 C C . GLY A 1 72 ? 3.099 -1.420 -9.878 1.00 76.12 72 GLY A C 1
ATOM 593 O O . GLY A 1 72 ? 2.023 -1.621 -10.415 1.00 76.12 72 GLY A O 1
ATOM 594 N N . MET A 1 73 ? 3.378 -1.954 -8.686 1.00 82.69 73 MET A N 1
ATOM 595 C CA . MET A 1 73 ? 2.392 -2.715 -7.895 1.00 82.69 73 MET A CA 1
ATOM 596 C C . MET A 1 73 ? 1.897 -1.959 -6.661 1.00 82.69 73 MET A C 1
ATOM 598 O O . MET A 1 73 ? 1.077 -2.473 -5.897 1.00 82.69 73 MET A O 1
ATOM 602 N N . LEU A 1 74 ? 2.355 -0.719 -6.469 1.00 85.62 74 LEU A N 1
ATOM 603 C CA . LEU A 1 74 ? 2.054 0.079 -5.285 1.00 85.62 74 LEU A CA 1
ATOM 604 C C . LEU A 1 74 ? 0.547 0.290 -5.097 1.00 85.62 74 LEU A C 1
ATOM 606 O O . LEU A 1 74 ? 0.037 0.183 -3.981 1.00 85.62 74 LEU A O 1
ATOM 610 N N . SER A 1 75 ? -0.176 0.550 -6.189 1.00 82.31 75 SER A N 1
ATOM 611 C CA . SER A 1 75 ? -1.623 0.775 -6.141 1.00 82.31 75 SER A CA 1
ATOM 612 C C . SER A 1 75 ? -2.390 -0.494 -5.736 1.00 82.31 75 SER A C 1
ATOM 614 O O . SER A 1 75 ? -3.359 -0.413 -4.982 1.00 82.31 75 SER A O 1
ATOM 616 N N . LEU A 1 76 ? -1.898 -1.673 -6.135 1.00 85.88 76 LEU A N 1
ATOM 617 C CA . LEU A 1 76 ? -2.473 -2.971 -5.787 1.00 85.88 76 LEU A CA 1
ATOM 618 C C . LEU A 1 76 ? -2.287 -3.267 -4.292 1.00 85.88 76 LEU A C 1
ATOM 620 O O . LEU A 1 76 ? -3.224 -3.714 -3.625 1.00 85.88 76 LEU A O 1
ATOM 624 N N . PHE A 1 77 ? -1.120 -2.939 -3.729 1.00 86.62 77 PHE A N 1
ATOM 625 C CA . PHE A 1 77 ? -0.901 -3.022 -2.282 1.00 86.62 77 PHE A CA 1
ATOM 626 C C . PHE A 1 77 ? -1.830 -2.075 -1.518 1.00 86.62 77 PHE A C 1
ATOM 628 O O . PHE A 1 77 ? -2.472 -2.488 -0.552 1.00 86.62 77 PHE A O 1
ATOM 635 N N . VAL A 1 78 ? -1.977 -0.829 -1.976 1.00 88.25 78 VAL A N 1
ATOM 636 C CA . VAL A 1 78 ? -2.893 0.144 -1.360 1.00 88.25 78 VAL A CA 1
ATOM 637 C C . VAL A 1 78 ? -4.354 -0.329 -1.438 1.00 88.25 78 VAL A C 1
ATOM 639 O O . VAL A 1 78 ? -5.078 -0.227 -0.443 1.00 88.25 78 VAL A O 1
ATOM 642 N N . ALA A 1 79 ? -4.776 -0.911 -2.564 1.00 88.25 79 ALA A N 1
ATOM 643 C CA . ALA A 1 79 ? -6.121 -1.456 -2.756 1.00 88.25 79 ALA A CA 1
ATOM 644 C C . ALA A 1 79 ? -6.451 -2.607 -1.787 1.00 88.25 79 ALA A C 1
ATOM 646 O O . ALA A 1 79 ? -7.597 -2.736 -1.357 1.00 88.25 79 ALA A O 1
ATOM 647 N N . PHE A 1 80 ? -5.456 -3.409 -1.395 1.00 90.00 80 PHE A N 1
ATOM 648 C CA . PHE A 1 80 ? -5.608 -4.418 -0.342 1.00 90.00 80 PHE A CA 1
ATOM 649 C C . PHE A 1 80 ? -5.618 -3.795 1.063 1.00 90.00 80 PHE A C 1
ATOM 651 O O . PHE A 1 80 ? -6.457 -4.140 1.902 1.00 90.00 80 PHE A O 1
ATOM 658 N N . LEU A 1 81 ? -4.690 -2.872 1.332 1.00 87.62 81 LEU A N 1
ATOM 659 C CA . LEU A 1 81 ? -4.451 -2.328 2.670 1.00 87.62 81 LEU A CA 1
ATOM 660 C C . LEU A 1 81 ? -5.605 -1.471 3.198 1.00 87.62 81 LEU A C 1
ATOM 662 O O . LEU A 1 81 ? -5.922 -1.562 4.383 1.00 87.62 81 LEU A O 1
ATOM 666 N N . ILE A 1 82 ? -6.243 -0.656 2.353 1.00 89.19 82 ILE A N 1
ATOM 667 C CA . ILE A 1 82 ? -7.342 0.231 2.776 1.00 89.19 82 ILE A CA 1
ATOM 668 C C . ILE A 1 82 ? -8.499 -0.565 3.418 1.00 89.19 82 ILE A C 1
ATOM 670 O O . ILE A 1 82 ? -8.823 -0.311 4.585 1.00 89.19 82 ILE A O 1
ATOM 674 N N . PRO A 1 83 ? -9.118 -1.545 2.730 1.00 88.06 83 PRO A N 1
ATOM 675 C CA . PRO A 1 83 ? -10.186 -2.350 3.316 1.00 88.06 83 PRO A CA 1
ATOM 676 C C . PRO A 1 83 ? -9.690 -3.287 4.426 1.00 88.06 83 PRO A C 1
ATOM 678 O O . PRO A 1 83 ? -10.426 -3.523 5.387 1.00 88.06 83 PRO A O 1
ATOM 681 N N . PHE A 1 84 ? -8.443 -3.766 4.367 1.00 89.00 84 PHE A N 1
ATOM 682 C CA . PHE A 1 84 ? -7.845 -4.547 5.453 1.00 89.00 84 PHE A CA 1
ATOM 683 C C . PHE A 1 84 ? -7.771 -3.740 6.765 1.00 89.00 84 PHE A C 1
ATOM 685 O O . PHE A 1 84 ? -8.297 -4.172 7.799 1.00 89.00 84 PHE A O 1
ATOM 692 N N . ASN A 1 85 ? -7.202 -2.531 6.715 1.00 86.06 85 ASN A N 1
ATOM 693 C CA . ASN A 1 85 ? -7.051 -1.642 7.869 1.00 86.06 85 ASN A CA 1
ATOM 694 C C . ASN A 1 85 ? -8.406 -1.122 8.374 1.00 86.06 85 ASN A C 1
ATOM 696 O O . ASN A 1 85 ? -8.600 -0.959 9.583 1.00 86.06 85 ASN A O 1
ATOM 700 N N . LEU A 1 86 ? -9.381 -0.923 7.480 1.00 86.75 86 LEU A N 1
ATOM 701 C CA . LEU A 1 86 ? -10.756 -0.575 7.850 1.00 86.75 86 LEU A CA 1
ATOM 702 C C . LEU A 1 86 ? -11.404 -1.642 8.737 1.00 86.75 86 LEU A C 1
ATOM 704 O O . LEU A 1 86 ? -11.967 -1.321 9.790 1.00 86.75 86 LEU A O 1
ATOM 708 N N . MET A 1 87 ? -11.285 -2.912 8.353 1.00 84.94 87 MET A N 1
ATOM 709 C CA . MET A 1 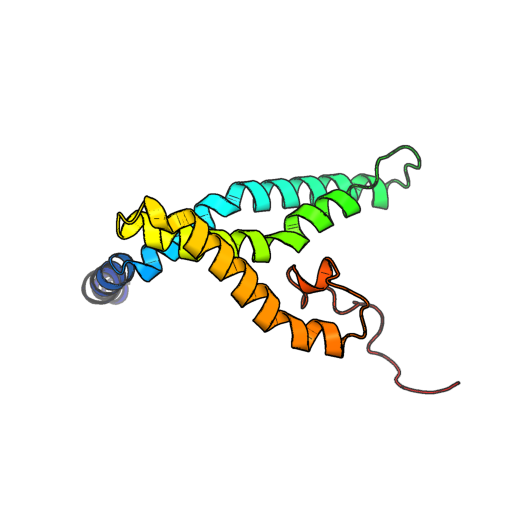87 ? -11.850 -4.025 9.121 1.00 84.94 87 MET A CA 1
ATOM 710 C C . MET A 1 87 ? -11.124 -4.245 10.450 1.00 84.94 87 MET A C 1
ATOM 712 O O . MET A 1 87 ? -11.754 -4.617 11.446 1.00 84.94 87 MET A O 1
ATOM 716 N N . GLU A 1 88 ? -9.824 -3.952 10.507 1.00 82.62 88 GLU A N 1
ATOM 717 C CA . GLU A 1 88 ? -9.045 -3.985 11.745 1.00 82.62 88 GLU A CA 1
ATOM 718 C C . GLU A 1 88 ? -9.507 -2.910 12.743 1.00 82.62 88 GLU A C 1
ATOM 720 O O . GLU A 1 88 ? -9.753 -3.223 13.913 1.00 82.62 88 GLU A O 1
ATOM 725 N N . LYS A 1 89 ? -9.766 -1.677 12.284 1.00 82.38 89 LYS A N 1
ATOM 726 C CA . LYS A 1 89 ? -10.346 -0.611 13.130 1.00 82.38 89 LYS A CA 1
ATOM 727 C C . LYS A 1 89 ? -11.767 -0.926 13.591 1.00 82.38 89 LYS A C 1
ATOM 729 O O . LYS A 1 89 ? -12.142 -0.560 14.705 1.00 82.38 89 LYS A O 1
ATOM 734 N N . LYS A 1 90 ? -12.548 -1.639 12.776 1.00 82.19 90 LYS A N 1
ATOM 735 C CA . LYS A 1 90 ? -13.890 -2.132 13.137 1.00 82.19 90 LYS A CA 1
ATOM 736 C C . LYS A 1 90 ? -13.863 -3.380 14.036 1.00 82.19 90 LYS A C 1
ATOM 738 O O . LYS A 1 90 ? -14.926 -3.853 14.425 1.00 82.19 90 LYS A O 1
ATOM 743 N N . ARG A 1 91 ? -12.678 -3.895 14.402 1.00 80.88 91 ARG A N 1
ATOM 744 C CA . ARG A 1 91 ? -12.464 -5.117 15.209 1.00 80.88 91 ARG A CA 1
ATOM 745 C C . ARG A 1 91 ? -13.009 -6.408 14.572 1.00 80.88 91 ARG A C 1
ATOM 747 O O . ARG A 1 91 ? -13.158 -7.421 15.254 1.00 80.88 91 ARG A O 1
ATOM 754 N N . LEU A 1 92 ? -13.228 -6.428 13.256 1.00 82.00 92 LEU A N 1
ATOM 755 C CA . LEU A 1 92 ? -13.758 -7.577 12.509 1.00 82.00 92 LEU A CA 1
ATOM 756 C C . LEU A 1 92 ? -12.626 -8.475 11.977 1.00 82.00 92 LEU A C 1
ATOM 758 O O . LEU A 1 92 ? -12.468 -8.687 10.774 1.00 82.00 92 LEU A O 1
ATOM 762 N N . ARG A 1 93 ? -11.820 -9.038 12.888 1.00 74.06 93 ARG A N 1
ATOM 763 C CA . ARG A 1 93 ? -10.580 -9.769 12.542 1.00 74.06 93 ARG A CA 1
ATOM 764 C C . ARG A 1 93 ? -10.777 -10.989 11.635 1.00 74.06 93 ARG A C 1
ATOM 766 O O . ARG A 1 93 ? -9.874 -11.309 10.871 1.00 74.06 93 ARG A O 1
ATOM 773 N N . LYS A 1 94 ? -11.938 -11.651 11.685 1.00 78.19 94 LYS A N 1
ATOM 774 C CA . LYS A 1 94 ? -12.243 -12.819 10.835 1.00 78.19 94 LYS A CA 1
ATOM 775 C C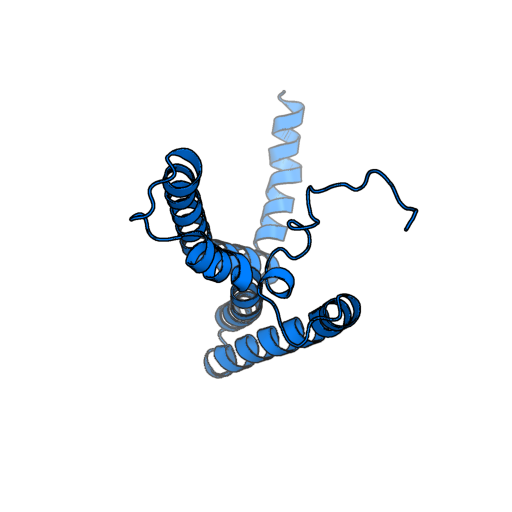 . LYS A 1 94 ? -12.449 -12.455 9.358 1.00 78.19 94 LYS A C 1
ATOM 777 O O . LYS A 1 94 ? -12.228 -13.296 8.500 1.00 78.19 94 LYS A O 1
ATOM 782 N N . GLN A 1 95 ? -12.849 -11.217 9.060 1.00 83.25 95 GLN A N 1
ATOM 783 C CA . GLN A 1 95 ? -13.222 -10.779 7.707 1.00 83.25 95 GLN A CA 1
ATOM 784 C C . GLN A 1 95 ? -12.164 -9.883 7.041 1.00 83.25 95 GLN A C 1
ATOM 786 O O . GLN A 1 95 ? -12.326 -9.509 5.884 1.00 83.25 95 GLN A O 1
ATOM 791 N N . ARG A 1 96 ? -11.062 -9.562 7.735 1.00 82.00 96 ARG A N 1
ATOM 792 C CA . ARG A 1 96 ? -10.029 -8.629 7.245 1.00 82.00 96 ARG A CA 1
ATOM 793 C C . ARG A 1 96 ? -9.384 -9.054 5.921 1.00 82.00 96 ARG A C 1
ATOM 795 O O . ARG A 1 96 ? -9.185 -8.221 5.049 1.00 82.00 96 ARG A O 1
ATOM 802 N N . ILE A 1 97 ? -9.099 -10.350 5.759 1.00 85.94 97 ILE A N 1
ATOM 803 C CA . ILE A 1 97 ? -8.452 -10.882 4.548 1.00 85.94 97 ILE A CA 1
ATOM 804 C C . ILE A 1 97 ? -9.435 -10.861 3.380 1.00 85.94 97 ILE A C 1
ATOM 806 O O . ILE A 1 97 ? -9.077 -10.435 2.292 1.00 85.94 97 ILE A O 1
ATOM 810 N N . ILE A 1 98 ? -10.687 -11.259 3.625 1.00 88.19 98 ILE A N 1
ATOM 811 C CA . ILE A 1 98 ? -11.747 -11.249 2.612 1.00 88.19 98 ILE A CA 1
ATOM 812 C C . ILE A 1 98 ? -11.986 -9.817 2.127 1.00 88.19 98 ILE A C 1
ATOM 814 O O . ILE A 1 98 ? -11.999 -9.591 0.928 1.00 88.19 98 ILE A O 1
ATOM 818 N N . ALA A 1 99 ? -12.071 -8.838 3.033 1.00 87.19 99 ALA A N 1
ATOM 819 C CA . ALA A 1 99 ? -12.206 -7.430 2.660 1.00 87.19 99 ALA A CA 1
ATOM 820 C C . ALA A 1 99 ? -11.007 -6.915 1.844 1.00 87.19 99 ALA A C 1
ATOM 822 O O . ALA A 1 99 ? -11.203 -6.206 0.859 1.00 87.19 99 ALA A O 1
ATOM 823 N N . GLY A 1 100 ? -9.783 -7.304 2.217 1.00 88.31 100 GLY A N 1
ATOM 824 C CA . GLY A 1 100 ? -8.574 -7.012 1.447 1.00 88.31 100 GLY A CA 1
ATOM 825 C C . GLY A 1 100 ? -8.626 -7.579 0.025 1.00 88.31 100 GLY A C 1
ATOM 826 O O . GLY A 1 100 ? -8.396 -6.856 -0.942 1.00 88.31 100 GLY A O 1
ATOM 827 N N . LEU A 1 101 ? -8.985 -8.859 -0.116 1.00 88.12 101 LEU A N 1
ATOM 828 C CA . LEU A 1 101 ? -9.122 -9.527 -1.416 1.00 88.12 101 LEU A CA 1
ATOM 829 C C . LEU A 1 101 ? -10.229 -8.896 -2.268 1.00 88.12 101 LEU A C 1
ATOM 831 O O . LEU A 1 101 ? -10.019 -8.655 -3.454 1.00 88.12 101 LEU A O 1
ATOM 835 N N . THR A 1 102 ? -11.374 -8.555 -1.673 1.00 87.69 102 THR A N 1
ATOM 836 C CA . THR A 1 102 ? -12.440 -7.818 -2.366 1.00 87.69 102 THR A CA 1
ATOM 837 C C . THR A 1 102 ? -11.956 -6.445 -2.839 1.00 87.69 102 THR A C 1
ATOM 839 O O . THR A 1 102 ? -12.333 -6.015 -3.928 1.00 87.69 102 THR A O 1
ATOM 842 N N . GLY A 1 103 ? -11.089 -5.776 -2.072 1.00 87.62 103 GLY A N 1
ATOM 843 C CA . GLY A 1 103 ? -10.430 -4.532 -2.478 1.00 87.62 103 GLY A CA 1
ATOM 844 C C . GLY A 1 103 ? -9.592 -4.690 -3.744 1.00 87.62 103 GLY A C 1
ATOM 845 O O . GLY A 1 103 ? -9.745 -3.907 -4.679 1.00 87.62 103 GLY A O 1
ATOM 846 N N . ILE A 1 104 ? -8.784 -5.752 -3.815 1.00 88.69 104 ILE A N 1
ATOM 847 C CA . ILE A 1 104 ? -7.996 -6.083 -5.013 1.00 88.69 104 ILE A CA 1
ATOM 848 C C . ILE A 1 104 ? -8.918 -6.364 -6.206 1.00 88.69 104 ILE A C 1
ATOM 850 O O . ILE A 1 104 ? -8.727 -5.787 -7.271 1.00 88.69 104 ILE A O 1
ATOM 854 N N . VAL A 1 105 ? -9.938 -7.212 -6.042 1.00 85.44 105 VAL A N 1
ATOM 855 C CA . VAL A 1 105 ? -10.870 -7.557 -7.134 1.00 85.44 105 VAL A CA 1
ATOM 856 C C . VAL A 1 105 ? -11.605 -6.318 -7.652 1.00 85.44 105 VAL A C 1
ATOM 858 O O . VAL A 1 105 ? -11.736 -6.137 -8.860 1.00 85.44 105 VAL A O 1
ATOM 861 N N . THR A 1 106 ? -12.041 -5.437 -6.750 1.00 84.06 106 THR A N 1
ATOM 862 C CA . THR A 1 106 ? -12.706 -4.177 -7.116 1.00 84.06 106 THR A CA 1
ATOM 863 C C . THR A 1 106 ? -11.748 -3.242 -7.855 1.00 84.06 106 THR A C 1
ATOM 865 O O . THR A 1 106 ? -12.132 -2.643 -8.855 1.00 84.06 106 THR A O 1
ATOM 868 N N . PHE A 1 107 ? -10.489 -3.150 -7.417 1.00 84.75 107 PHE A N 1
ATOM 869 C CA . PHE A 1 107 ? -9.464 -2.375 -8.115 1.00 84.75 107 PHE A CA 1
ATOM 870 C C . PHE A 1 107 ? -9.218 -2.907 -9.533 1.00 84.75 107 PHE A C 1
ATOM 872 O O . PHE A 1 107 ? -9.275 -2.138 -10.489 1.00 84.75 107 PHE A O 1
ATOM 879 N N . LEU A 1 108 ? -9.049 -4.225 -9.685 1.00 80.00 108 LEU A N 1
ATOM 880 C CA . LEU A 1 108 ? -8.878 -4.873 -10.989 1.00 80.00 108 LEU A CA 1
ATOM 881 C C . LEU A 1 108 ? -10.083 -4.631 -11.916 1.00 80.00 108 LEU A C 1
ATOM 883 O O . LEU A 1 108 ? -9.907 -4.347 -13.099 1.00 80.00 108 LEU A O 1
ATOM 887 N N . MET A 1 109 ? -11.307 -4.666 -11.380 1.00 80.88 109 MET A N 1
ATOM 888 C CA . MET A 1 109 ? -12.520 -4.337 -12.136 1.00 80.88 109 MET A CA 1
ATOM 889 C C . MET A 1 109 ? -12.522 -2.879 -12.625 1.00 80.88 109 MET A C 1
ATOM 891 O O . MET A 1 109 ? -12.912 -2.619 -13.758 1.00 80.88 109 MET A O 1
ATOM 895 N N . ILE A 1 110 ? -12.041 -1.929 -11.821 1.00 81.88 110 ILE A N 1
ATOM 896 C CA . ILE A 1 110 ? -11.995 -0.506 -12.202 1.00 81.88 110 ILE A CA 1
ATOM 897 C C . ILE A 1 110 ? -10.947 -0.235 -13.292 1.00 81.88 110 ILE A C 1
ATOM 899 O O . ILE A 1 110 ? -11.187 0.599 -14.163 1.00 81.88 110 ILE A O 1
ATOM 903 N N . ILE A 1 111 ? -9.808 -0.932 -13.278 1.00 79.31 111 ILE A N 1
ATOM 904 C CA . ILE A 1 111 ? -8.730 -0.700 -14.257 1.00 79.31 111 ILE A CA 1
ATOM 905 C C . ILE A 1 111 ? -8.938 -1.438 -15.587 1.00 79.31 111 ILE A C 1
ATOM 907 O O . ILE A 1 111 ? -8.397 -1.003 -16.599 1.00 79.31 111 ILE A O 1
ATOM 911 N N . THR A 1 112 ? -9.719 -2.528 -15.625 1.00 70.31 112 THR A N 1
ATOM 912 C CA . THR A 1 112 ? -9.975 -3.279 -16.874 1.00 70.31 112 THR A CA 1
ATOM 913 C C . THR A 1 112 ? -10.360 -2.423 -18.091 1.00 70.31 112 THR A C 1
ATOM 915 O O . THR A 1 112 ? -9.784 -2.669 -19.149 1.00 70.31 112 THR A O 1
ATOM 918 N N . PRO A 1 113 ? -11.238 -1.402 -18.014 1.00 68.00 113 PRO A N 1
ATOM 919 C CA . PRO A 1 113 ? -11.521 -0.552 -19.175 1.00 68.00 113 PRO A CA 1
ATOM 920 C C . PRO A 1 113 ? -10.305 0.243 -19.679 1.00 68.00 113 PRO A C 1
ATOM 922 O O . PRO A 1 113 ? -10.205 0.474 -20.879 1.00 68.00 113 PRO A O 1
ATOM 925 N N . GLN A 1 114 ? -9.375 0.636 -18.801 1.00 66.94 114 GLN A N 1
ATOM 926 C CA . GLN A 1 114 ? -8.137 1.325 -19.200 1.00 66.94 114 GLN A CA 1
ATOM 927 C C . GLN A 1 114 ? -7.186 0.362 -19.925 1.00 66.94 114 GLN A C 1
ATOM 929 O O . GLN A 1 114 ? -6.661 0.688 -20.981 1.00 66.94 114 GLN A O 1
ATOM 934 N N . VAL A 1 115 ? -7.054 -0.868 -19.420 1.00 64.56 115 VAL A N 1
ATOM 935 C CA . VAL A 1 115 ? -6.217 -1.917 -20.035 1.00 64.56 115 VAL A CA 1
ATOM 936 C C . VAL A 1 115 ? -6.716 -2.297 -21.435 1.00 64.56 115 VAL A C 1
ATOM 938 O O . VAL A 1 115 ? -5.920 -2.529 -22.341 1.00 64.56 115 VAL A O 1
ATOM 941 N N . VAL A 1 116 ? -8.040 -2.338 -21.626 1.00 64.56 116 VAL A N 1
ATOM 942 C CA . VAL A 1 116 ? -8.660 -2.630 -22.929 1.00 64.56 116 VAL A CA 1
ATOM 943 C C . VAL A 1 116 ? -8.476 -1.469 -23.914 1.00 64.56 116 VAL A C 1
ATOM 945 O O . VAL A 1 116 ? -8.288 -1.721 -25.103 1.00 64.56 116 VAL A O 1
ATOM 948 N N . ALA A 1 117 ? -8.495 -0.218 -23.442 1.00 63.03 117 ALA A N 1
ATOM 949 C CA . ALA A 1 117 ? -8.252 0.961 -24.278 1.00 63.03 117 ALA A CA 1
ATOM 950 C C . ALA A 1 117 ? -6.798 1.041 -24.781 1.00 63.03 117 ALA A C 1
ATOM 952 O O . ALA A 1 117 ? -6.581 1.421 -25.929 1.00 63.03 117 ALA A O 1
ATOM 953 N N . ASP A 1 118 ? -5.830 0.614 -23.964 1.00 60.53 118 ASP A N 1
ATOM 954 C CA . ASP A 1 118 ? -4.407 0.551 -24.334 1.00 60.53 118 ASP A CA 1
ATOM 955 C C . ASP A 1 118 ? -4.057 -0.637 -25.252 1.00 60.53 118 ASP A C 1
ATOM 957 O O . ASP A 1 118 ? -2.920 -0.760 -25.710 1.00 60.53 118 ASP A O 1
ATOM 961 N N . GLY A 1 119 ? -5.007 -1.537 -25.537 1.00 57.06 119 GLY A N 1
ATOM 962 C CA . GLY A 1 119 ? -4.780 -2.699 -26.405 1.00 57.06 119 GLY A CA 1
ATOM 963 C C . GLY A 1 119 ? -3.775 -3.718 -25.846 1.00 57.06 119 GLY A C 1
ATOM 964 O O . GLY A 1 119 ? -3.299 -4.582 -26.585 1.00 57.06 119 GLY A O 1
ATOM 965 N N . ALA A 1 120 ? -3.441 -3.635 -24.554 1.00 58.16 120 ALA A N 1
ATOM 966 C CA . ALA A 1 120 ? -2.476 -4.515 -23.909 1.00 58.16 120 ALA A CA 1
ATOM 967 C C . ALA A 1 120 ? -3.080 -5.906 -23.639 1.00 58.16 120 ALA A C 1
ATOM 969 O O . ALA A 1 120 ? -4.143 -6.047 -23.031 1.00 58.16 120 ALA A O 1
ATOM 970 N N . ILE A 1 121 ? -2.375 -6.963 -24.058 1.00 47.75 121 ILE A N 1
ATOM 971 C CA . ILE A 1 121 ? -2.745 -8.353 -23.756 1.00 47.75 121 ILE A CA 1
ATOM 972 C C . ILE A 1 121 ? -2.322 -8.659 -22.307 1.00 47.75 121 ILE A C 1
ATOM 974 O O . ILE A 1 121 ? -1.246 -9.200 -22.061 1.00 47.75 121 ILE A O 1
ATOM 978 N N . GLY A 1 122 ? -3.164 -8.284 -21.340 1.00 57.12 122 GLY A N 1
ATOM 979 C CA . GLY A 1 122 ? -2.961 -8.536 -19.905 1.00 57.12 122 GLY A CA 1
ATOM 980 C C . GLY A 1 122 ? -2.743 -7.272 -19.063 1.00 57.12 122 GLY A C 1
ATOM 981 O O . GLY A 1 122 ? -2.723 -6.159 -19.574 1.00 57.12 122 GLY A O 1
ATOM 982 N N . PHE A 1 123 ? -2.595 -7.439 -17.743 1.00 58.00 123 PHE A N 1
ATOM 983 C CA . PHE A 1 123 ? -2.297 -6.332 -16.827 1.00 58.00 123 PHE A CA 1
ATOM 984 C C . PHE A 1 123 ? -0.794 -6.007 -16.855 1.00 58.00 123 PHE A C 1
ATOM 986 O O . PHE A 1 123 ? -0.003 -6.644 -16.158 1.00 58.00 123 PHE A O 1
ATOM 993 N N . SER A 1 124 ? -0.387 -5.025 -17.662 1.00 57.38 124 SER A N 1
ATOM 994 C CA . SER A 1 124 ? 0.993 -4.512 -17.670 1.00 57.38 124 SER A CA 1
ATOM 995 C C . SER A 1 124 ? 1.306 -3.726 -16.389 1.00 57.38 124 SER A C 1
ATOM 997 O O . SER A 1 124 ? 0.411 -3.116 -15.800 1.00 57.38 124 SER A O 1
ATOM 999 N N . HIS A 1 125 ? 2.575 -3.699 -15.960 1.00 53.44 125 HIS A N 1
ATOM 1000 C CA . HIS A 1 125 ? 3.014 -2.962 -14.760 1.00 53.44 125 HIS A CA 1
ATOM 1001 C C . HIS A 1 125 ? 2.664 -1.467 -14.803 1.00 53.44 125 HIS A C 1
ATOM 1003 O O . HIS A 1 125 ? 2.386 -0.887 -13.756 1.00 53.44 125 HIS A O 1
ATOM 1009 N N . ASP A 1 126 ? 2.594 -0.867 -15.994 1.00 57.91 126 ASP A N 1
ATOM 1010 C CA . ASP A 1 126 ? 2.117 0.505 -16.178 1.00 57.91 126 ASP A CA 1
ATOM 1011 C C . ASP A 1 126 ? 0.655 0.670 -15.742 1.00 57.91 126 ASP A C 1
ATOM 1013 O O . ASP A 1 126 ? 0.340 1.573 -14.977 1.00 57.91 126 ASP A O 1
ATOM 1017 N N . SER A 1 127 ? -0.232 -0.257 -16.115 1.00 58.19 127 SER A N 1
ATOM 1018 C CA . SER A 1 127 ? -1.666 -0.186 -15.780 1.00 58.19 127 SER A CA 1
ATOM 1019 C C . SER A 1 127 ? -1.979 -0.402 -14.292 1.00 58.19 127 SER A C 1
ATOM 1021 O O . SER A 1 127 ? -3.010 0.048 -13.792 1.00 58.19 127 SER A O 1
ATOM 1023 N N . LEU A 1 128 ? -1.087 -1.095 -13.578 1.00 56.47 128 LEU A N 1
ATOM 1024 C CA . LEU A 1 128 ? -1.203 -1.399 -12.149 1.00 56.47 128 LEU A CA 1
ATOM 1025 C C . LEU A 1 128 ? -0.442 -0.392 -11.273 1.00 56.47 128 LEU A C 1
ATOM 1027 O O . LEU A 1 128 ? -0.600 -0.389 -10.051 1.00 56.47 128 LEU A O 1
ATOM 1031 N N . GLY A 1 129 ? 0.393 0.451 -11.873 1.00 56.09 129 GLY A N 1
ATOM 1032 C CA . GLY A 1 129 ? 1.186 1.468 -11.199 1.00 56.09 129 GLY A CA 1
ATOM 1033 C C . GLY A 1 129 ? 0.541 2.843 -11.262 1.00 56.09 129 GLY A C 1
ATOM 1034 O O . GLY A 1 129 ? -0.663 2.995 -11.453 1.00 56.09 129 GLY A O 1
ATOM 1035 N N . ALA A 1 130 ? 1.368 3.880 -11.158 1.00 47.72 130 ALA A N 1
ATOM 1036 C CA . ALA A 1 130 ? 1.002 5.222 -11.594 1.00 47.72 130 ALA A CA 1
ATOM 1037 C C . ALA A 1 130 ? 0.920 5.263 -13.135 1.00 47.72 130 ALA A C 1
ATOM 1039 O O . ALA A 1 130 ? 1.721 5.939 -13.776 1.00 47.72 130 ALA A O 1
ATOM 1040 N N . GLY A 1 131 ? -0.038 4.545 -13.729 1.00 46.66 131 GLY A N 1
ATOM 1041 C CA . GLY A 1 131 ? -0.242 4.396 -15.179 1.00 46.66 131 GLY A CA 1
ATOM 1042 C C . GLY A 1 131 ? -0.622 5.669 -15.934 1.00 46.66 131 GLY A C 1
ATOM 1043 O O . GLY A 1 131 ? -1.148 5.600 -17.033 1.00 46.66 131 GLY A O 1
ATOM 1044 N N . GLY A 1 132 ? -0.374 6.837 -15.342 1.00 40.78 132 GLY A N 1
ATOM 1045 C CA . GLY A 1 132 ? -0.446 8.141 -15.994 1.00 40.78 132 GLY A CA 1
ATOM 1046 C C . GLY A 1 132 ? 0.882 8.904 -16.004 1.00 40.78 132 GLY A C 1
ATOM 1047 O O . GLY A 1 132 ? 0.899 10.033 -16.477 1.00 40.78 132 GLY A O 1
ATOM 1048 N N . CYS A 1 133 ? 1.983 8.353 -15.472 1.00 40.25 133 CYS A N 1
ATOM 1049 C CA . CYS A 1 133 ? 3.278 9.055 -15.434 1.00 40.25 133 CYS A CA 1
ATOM 1050 C C . CYS A 1 133 ? 4.265 8.593 -16.526 1.00 40.25 133 CYS A C 1
ATOM 1052 O O . CYS A 1 133 ? 5.301 9.219 -16.724 1.00 40.25 133 CYS A O 1
ATOM 1054 N N . SER A 1 134 ? 3.938 7.525 -17.256 1.00 38.38 134 SER A N 1
ATOM 1055 C CA . SER A 1 134 ? 4.685 7.012 -18.411 1.00 38.38 134 SER A CA 1
ATOM 1056 C C . SER A 1 134 ? 3.931 7.240 -19.727 1.00 38.38 134 SER A C 1
ATOM 1058 O O . SER A 1 134 ? 4.060 6.467 -20.670 1.00 38.38 134 SER A O 1
ATOM 1060 N N . SER A 1 135 ? 3.187 8.348 -19.850 1.00 35.00 135 SER A N 1
ATOM 1061 C CA . SER A 1 135 ? 3.004 8.937 -21.180 1.00 35.00 135 SER A CA 1
ATOM 1062 C C . SER A 1 135 ? 4.406 9.237 -21.725 1.00 35.00 135 SER A C 1
ATOM 1064 O O . SER A 1 135 ? 5.156 9.948 -21.044 1.00 35.00 135 SER A O 1
ATOM 1066 N N . PRO A 1 136 ? 4.797 8.685 -22.885 1.00 37.28 136 PRO A N 1
ATOM 1067 C CA . PRO A 1 136 ? 6.149 8.825 -23.378 1.00 37.28 136 PRO A CA 1
ATOM 1068 C C . PRO A 1 136 ? 6.465 10.308 -23.521 1.00 37.28 136 PRO A C 1
ATOM 1070 O O . PRO A 1 136 ? 5.821 11.037 -24.273 1.00 37.28 136 PRO A O 1
ATOM 1073 N N . LEU A 1 137 ? 7.506 10.749 -22.824 1.00 37.94 137 LEU A N 1
ATOM 1074 C CA . LEU A 1 137 ? 8.235 11.963 -23.160 1.00 37.94 137 LEU A CA 1
ATOM 1075 C C . LEU A 1 137 ? 9.081 11.697 -24.429 1.00 37.94 137 LEU A C 1
ATOM 1077 O O . LEU A 1 137 ? 10.293 11.893 -24.446 1.00 37.94 137 LEU A O 1
ATOM 1081 N N . SER A 1 138 ? 8.433 11.190 -25.480 1.00 36.94 138 SER A N 1
ATOM 1082 C CA . SER A 1 138 ? 8.914 11.050 -26.854 1.00 36.94 138 SER A CA 1
ATOM 1083 C C . SER A 1 138 ? 7.708 11.235 -27.792 1.00 36.94 138 SER A C 1
ATOM 1085 O O . SER A 1 138 ? 6.579 10.891 -27.457 1.00 36.94 138 SER A O 1
ATOM 1087 N N . PRO A 1 139 ? 7.899 11.954 -28.897 1.00 37.25 139 PRO A N 1
ATOM 1088 C CA . PRO A 1 139 ? 7.358 13.285 -29.118 1.00 37.25 139 PRO A CA 1
ATOM 1089 C C . PRO A 1 139 ? 5.851 13.298 -29.434 1.00 37.25 139 PRO A C 1
ATOM 1091 O O . PRO A 1 139 ? 5.410 12.839 -30.482 1.00 37.25 139 PRO A O 1
ATOM 1094 N N . VAL A 1 140 ? 5.082 14.019 -28.613 1.00 37.75 140 VAL A N 1
ATOM 1095 C CA . VAL A 1 140 ? 3.897 14.774 -29.068 1.00 37.75 140 VAL A CA 1
ATOM 1096 C C . VAL A 1 140 ? 4.397 16.000 -29.851 1.00 37.75 140 VAL A C 1
ATOM 1098 O O . VAL A 1 140 ? 4.263 17.150 -29.441 1.00 37.75 140 VAL A O 1
ATOM 1101 N N . PHE A 1 141 ? 5.075 15.747 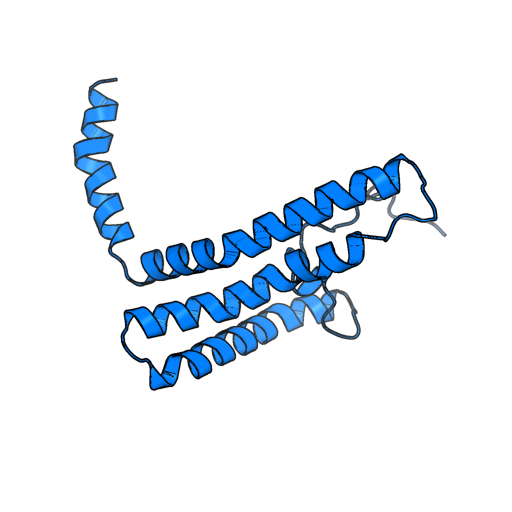-30.967 1.00 33.38 141 PHE A N 1
ATOM 1102 C CA . PHE A 1 141 ? 5.408 16.739 -31.984 1.00 33.38 141 PHE A CA 1
ATOM 1103 C C . PHE A 1 141 ? 5.454 15.982 -33.314 1.00 33.38 141 PHE A C 1
ATOM 1105 O O . PHE A 1 141 ? 6.310 15.126 -33.497 1.00 33.38 141 PHE A O 1
ATOM 1112 N N . PHE A 1 142 ? 4.516 16.312 -34.202 1.00 28.98 142 PHE A N 1
ATOM 1113 C CA . PHE A 1 142 ? 4.163 15.666 -35.476 1.00 28.98 142 PHE A CA 1
ATOM 1114 C C . PHE A 1 142 ? 3.184 14.482 -35.415 1.00 28.98 142 PHE A C 1
ATOM 1116 O O . PHE A 1 142 ? 3.587 13.322 -35.417 1.00 28.98 142 PHE A O 1
ATOM 1123 N N . PRO A 1 143 ? 1.866 14.760 -35.490 1.00 35.09 143 PRO A N 1
ATOM 1124 C CA . PRO A 1 143 ? 0.964 13.858 -36.179 1.00 35.09 143 PRO A CA 1
ATOM 1125 C C . PRO A 1 143 ? 1.197 14.011 -37.689 1.00 35.09 143 PRO A C 1
ATOM 1127 O O . PRO A 1 143 ? 1.116 15.114 -38.231 1.00 35.09 143 PRO A O 1
ATOM 1130 N N . GLY A 1 144 ? 1.449 12.901 -38.375 1.00 31.50 144 GLY A N 1
ATOM 1131 C CA . GLY A 1 144 ? 1.313 12.823 -39.824 1.00 31.50 144 GLY A CA 1
ATOM 1132 C C . GLY A 1 144 ? 2.538 12.307 -40.569 1.00 31.50 144 GLY A C 1
ATOM 1133 O O . GLY A 1 144 ? 3.673 12.597 -40.217 1.00 31.50 144 GLY A O 1
ATOM 1134 N N . ILE A 1 145 ? 2.198 11.638 -41.672 1.00 31.77 145 ILE A N 1
ATOM 1135 C CA . ILE A 1 145 ? 2.962 11.227 -42.857 1.00 31.77 145 ILE A CA 1
ATOM 1136 C C . ILE A 1 145 ? 3.940 10.037 -42.774 1.00 31.77 145 ILE A C 1
ATOM 1138 O O . ILE A 1 145 ? 5.092 10.180 -42.383 1.00 31.77 145 ILE A O 1
ATOM 1142 N N . SER A 1 146 ? 3.465 8.975 -43.448 1.00 32.88 146 SER A N 1
ATOM 1143 C CA . SER A 1 146 ? 4.148 7.888 -44.182 1.00 32.88 146 SER A CA 1
ATOM 1144 C C . SER A 1 146 ? 4.414 6.590 -43.432 1.00 32.88 146 SER A C 1
ATOM 1146 O O . SER A 1 146 ? 5.248 6.584 -42.507 1.00 32.88 146 SER A O 1
#

Organism: NCBI:txid518636

Secondary structure (DSSP, 8-state):
-HHHHHHIIIIIHHHHHHHHHSHHHHHHHHHHHHHHHHHHHHHHHHHHHHHHHHHT-TTS--THHHHHHHHTTHHHHHHHHHHHHHHHHTT-TTTHHHHHHHHHHHHHHHHHHHHHHTT-SS--HHHHS-TTS-S-SS--S-----

InterPro domains:
  IPR051088 Bacterial PTS System Sugar-Specific EIIC/EIIB [PTHR33989] (1-131)

Radius of gyration: 21.24 Å; chains: 1; bounding box: 42×50×61 Å